Protein AF-0000000086881847 (afdb_homodimer)

Nearest PDB structures (foldseek):
  2lrh-assembly1_A  TM=4.336E-01  e=2.324E+00  synthetic construct
  8tef-assembly2_D  TM=3.599E-01  e=6.079E+00  Flavobacterium johnsoniae UW101
  2lrh-assembly1_A  TM=4.340E-01  e=2.324E+00  synthetic construct
  8tef-assembly2_D  TM=3.602E-01  e=6.079E+00  Flavobacterium johnsoniae UW101

Sequence (138 aa):
MSDISTIIMDGFTNEQTLKIMRAIKSLEGMPEIIFATVTETSKKWTVEELIKELNLEHEEMKKYKENKKMSDISTIIMDGFTNEQTLKIMRAIKSLEGMPEIIFATVTETSKKWTVEELIKELNLEHEEMKKYKENKK

Solvent-accessible surface area (backbone atoms only — not comparable to full-atom values): 7847 Å² total; per-residue (Å²): 131,79,77,65,19,35,37,38,41,35,72,66,52,73,68,55,47,51,52,45,50,50,46,52,68,68,44,81,91,64,74,65,69,44,81,42,69,68,41,82,70,53,31,71,28,30,39,47,56,46,50,50,52,52,48,50,53,50,51,49,54,53,46,52,60,58,64,71,102,131,79,74,66,20,35,37,38,40,36,73,67,52,74,68,54,48,50,51,46,50,50,47,52,66,67,44,79,92,61,74,64,69,44,81,44,69,69,42,86,71,53,30,72,29,29,40,48,56,46,50,50,51,52,47,50,53,51,5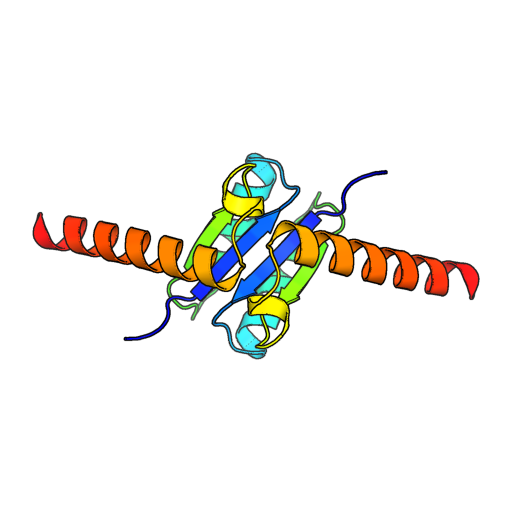0,49,53,53,48,53,58,58,63,71,102

Radius of gyration: 15.78 Å; Cα contacts (8 Å, |Δi|>4): 144; chains: 2; bounding box: 43×31×46 Å

pLDDT: mean 86.92, std 11.34, range [39.0, 96.38]

Secondary structure (DSSP, 8-state):
----EEEEEES--HHHHHHHHHHHHTSTT---EEEEE--TTGGGSBHHHHHHHHHHHHHHHHHHHHHT-/----EEEEEES--HHHHHHHHHHHHTSTT---EEEEE--TTGGGSBHHHHHHHHHHHHHHHHHHHHHT-

Organism: NCBI:txid2108365

Foldseek 3Di:
DPQAAEDEDEDDDPVRLVVVVVVVVVDPPDTHYHYHYDDPVNVVDDPVVSSVVSSVVVVVVVVVVVVVD/DPQAAEDEDEDDDPVRLVVVVVVVVVDPPDTHYHYHYDDPVNVVDDPVVSSVVSSVVVVVVVVVVVVVD

InterPro domains:
  IPR016621 Uncharacterised conserved protein UCP014543 [PF12646] (6-61)

Structure (mmCIF, N/CA/C/O backbone):
data_AF-0000000086881847-model_v1
#
loop_
_entity.id
_entity.type
_entity.pdbx_description
1 polymer 'DUF3783 domain-containing protein'
#
loop_
_atom_site.group_PDB
_atom_site.id
_atom_site.type_symbol
_atom_site.label_atom_id
_atom_site.label_alt_id
_atom_site.label_comp_id
_atom_site.label_asym_id
_atom_site.label_entity_id
_atom_site.label_seq_id
_atom_site.pdbx_PDB_ins_code
_atom_site.Cartn_x
_atom_site.Cartn_y
_atom_site.Cartn_z
_atom_site.occupancy
_atom_site.B_iso_or_equiv
_atom_site.auth_seq_id
_atom_site.auth_comp_id
_atom_site.auth_asym_id
_atom_site.auth_atom_id
_atom_site.pdbx_PDB_model_num
ATOM 1 N N . MET A 1 1 ? -21.875 -2.451 0.751 1 39.03 1 MET A N 1
ATOM 2 C CA . MET A 1 1 ? -20.703 -3.215 1.181 1 39.03 1 MET A CA 1
ATOM 3 C C . MET A 1 1 ? -19.422 -2.502 0.792 1 39.03 1 MET A C 1
ATOM 5 O O . MET A 1 1 ? -19.031 -2.492 -0.38 1 39.03 1 MET A O 1
ATOM 9 N N . SER A 1 2 ? -19.25 -1.38 1.381 1 52.34 2 SER A N 1
ATOM 10 C CA . SER A 1 2 ? -18.266 -0.429 0.888 1 52.34 2 SER A CA 1
ATOM 11 C C . SER A 1 2 ? -16.859 -1 0.987 1 52.34 2 SER A C 1
ATOM 13 O O . SER A 1 2 ? -16.453 -1.524 2.031 1 52.34 2 SER A O 1
ATOM 15 N N . ASP A 1 3 ? -16.203 -1.444 -0.092 1 71.5 3 ASP A N 1
ATOM 16 C CA . ASP A 1 3 ? -14.914 -2.123 -0.111 1 71.5 3 ASP A CA 1
ATOM 17 C C . ASP A 1 3 ? -13.836 -1.272 0.561 1 71.5 3 ASP A C 1
ATOM 19 O O . ASP A 1 3 ? -13.75 -0.067 0.315 1 71.5 3 ASP A O 1
ATOM 23 N N . ILE A 1 4 ? -13.484 -1.68 1.764 1 84.06 4 ILE A N 1
ATOM 24 C CA . ILE A 1 4 ? -12.422 -1.038 2.527 1 84.06 4 ILE A CA 1
ATOM 25 C C . ILE A 1 4 ? -11.172 -0.909 1.659 1 84.06 4 ILE A C 1
ATOM 27 O O . ILE A 1 4 ? -10.883 -1.781 0.835 1 84.06 4 ILE A O 1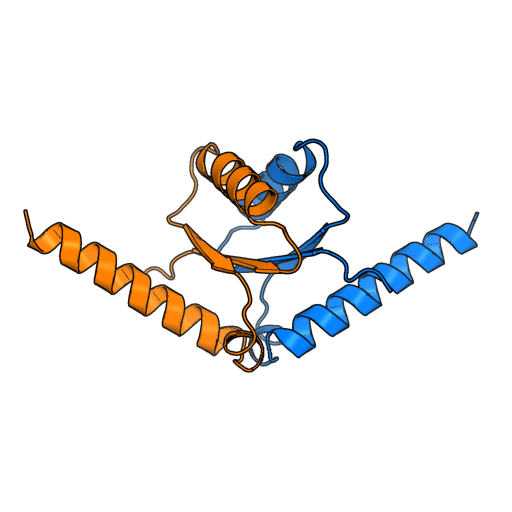
ATOM 31 N N . SER A 1 5 ? -10.633 0.354 1.808 1 93.62 5 SER A N 1
ATOM 32 C CA . SER A 1 5 ? -9.383 0.571 1.08 1 93.62 5 SER A CA 1
ATOM 33 C C . SER A 1 5 ? -8.234 -0.203 1.712 1 93.62 5 SER A C 1
ATOM 35 O O . SER A 1 5 ? -8.188 -0.376 2.932 1 93.62 5 SER A O 1
ATOM 37 N N . THR A 1 6 ? -7.375 -0.719 0.867 1 94.12 6 THR A N 1
ATOM 38 C CA . THR A 1 6 ? -6.293 -1.563 1.36 1 94.12 6 THR A CA 1
ATOM 39 C C . THR A 1 6 ? -4.953 -1.114 0.786 1 94.12 6 THR A C 1
ATOM 41 O O . THR A 1 6 ? -4.855 -0.8 -0.402 1 94.12 6 THR A O 1
ATOM 44 N N . ILE A 1 7 ? -3.979 -1.041 1.652 1 95.31 7 ILE A N 1
ATOM 45 C CA . ILE A 1 7 ? -2.605 -0.77 1.242 1 95.31 7 ILE A CA 1
ATOM 46 C C . ILE A 1 7 ? -1.712 -1.951 1.613 1 95.31 7 ILE A C 1
ATOM 48 O O . ILE A 1 7 ? -1.652 -2.35 2.779 1 95.31 7 ILE A O 1
ATOM 52 N N . ILE A 1 8 ? -1.071 -2.447 0.574 1 94.62 8 ILE A N 1
ATOM 53 C CA . ILE A 1 8 ? -0.14 -3.549 0.783 1 94.62 8 ILE A CA 1
ATOM 54 C C . ILE A 1 8 ? 1.294 -3.051 0.622 1 94.62 8 ILE A C 1
ATOM 56 O O . ILE A 1 8 ? 1.635 -2.439 -0.394 1 94.62 8 ILE A O 1
ATOM 60 N N . MET A 1 9 ? 2.102 -3.371 1.654 1 95.06 9 MET A N 1
ATOM 61 C CA . MET A 1 9 ? 3.477 -2.881 1.675 1 95.06 9 MET A CA 1
ATOM 62 C C . MET A 1 9 ? 4.469 -4.039 1.644 1 95.06 9 MET A C 1
ATOM 64 O O . MET A 1 9 ? 4.371 -4.965 2.449 1 95.06 9 MET A O 1
ATOM 68 N N . ASP A 1 10 ? 5.359 -3.93 0.69 1 92.81 10 ASP A N 1
ATOM 69 C CA . ASP A 1 10 ? 6.398 -4.945 0.555 1 92.81 10 ASP A CA 1
ATOM 70 C C . ASP A 1 10 ? 7.785 -4.309 0.483 1 92.81 10 ASP A C 1
ATOM 72 O O . ASP A 1 10 ? 7.984 -3.318 -0.226 1 92.81 10 ASP A O 1
ATOM 76 N N . GLY A 1 11 ? 8.711 -4.93 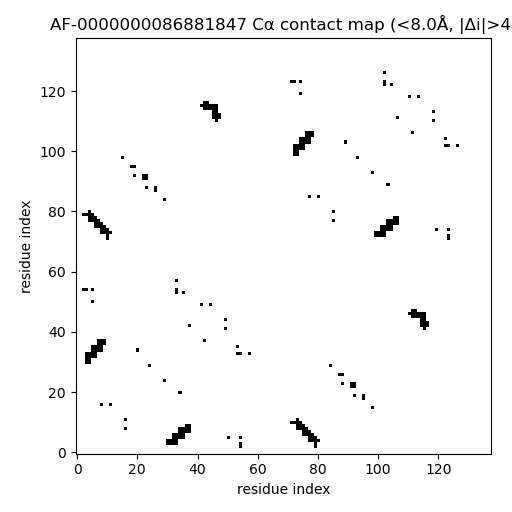1.242 1 92.19 11 GLY A N 1
ATOM 77 C CA . GLY A 1 11 ? 10.086 -4.469 1.148 1 92.19 11 GLY A CA 1
ATOM 78 C C . GLY A 1 11 ? 10.406 -3.346 2.117 1 92.19 11 GLY A C 1
ATOM 79 O O . GLY A 1 11 ? 11.25 -2.494 1.832 1 92.19 11 GLY A O 1
ATOM 80 N N . PHE A 1 12 ? 9.719 -3.234 3.191 1 93.5 12 PHE A N 1
ATOM 81 C CA . PHE A 1 12 ? 9.93 -2.195 4.191 1 93.5 12 PHE A CA 1
ATOM 82 C C . PHE A 1 12 ? 10.273 -2.809 5.543 1 93.5 12 PHE A C 1
ATOM 84 O O . PHE A 1 12 ? 9.867 -3.934 5.84 1 93.5 12 PHE A O 1
ATOM 91 N N . THR A 1 13 ? 11.039 -2.043 6.312 1 93.19 13 THR A N 1
ATOM 92 C CA . THR A 1 13 ? 11.266 -2.428 7.703 1 93.19 13 THR A CA 1
ATOM 93 C C . THR A 1 13 ? 10.062 -2.068 8.562 1 93.19 13 THR A C 1
ATOM 95 O O . THR A 1 13 ? 9.18 -1.326 8.133 1 93.19 13 THR A O 1
ATOM 98 N N . ASN A 1 14 ? 9.977 -2.662 9.758 1 93.56 14 ASN A N 1
ATOM 99 C CA . ASN A 1 14 ? 8.906 -2.324 10.688 1 93.56 14 ASN A CA 1
ATOM 100 C C . ASN A 1 14 ? 8.844 -0.822 10.953 1 93.56 14 ASN A C 1
ATOM 102 O O . ASN A 1 14 ? 7.758 -0.244 11.031 1 93.56 14 ASN A O 1
ATOM 106 N N . GLU A 1 15 ? 9.977 -0.234 11.109 1 94.62 15 GLU A N 1
ATOM 107 C CA . GLU A 1 15 ? 10.062 1.201 11.359 1 94.62 15 GLU A CA 1
ATOM 108 C C . GLU A 1 15 ? 9.508 2.002 10.188 1 94.62 15 GLU A C 1
ATOM 110 O O . GLU A 1 15 ? 8.711 2.928 10.375 1 94.62 15 GLU A O 1
ATOM 115 N N . GLN A 1 16 ? 9.938 1.649 8.969 1 94.75 16 GLN A N 1
ATOM 116 C CA . GLN A 1 16 ? 9.461 2.324 7.766 1 94.75 16 GLN A CA 1
ATOM 117 C C . GLN A 1 16 ? 7.953 2.164 7.605 1 94.75 16 GLN A C 1
ATOM 119 O O . GLN A 1 16 ? 7.254 3.121 7.27 1 94.75 16 GLN A O 1
ATOM 124 N N . THR A 1 17 ? 7.52 0.956 7.855 1 95.25 17 THR A N 1
ATOM 125 C CA . THR A 1 17 ? 6.102 0.642 7.758 1 95.25 17 THR A CA 1
ATOM 126 C C . THR A 1 17 ? 5.285 1.527 8.695 1 95.25 17 THR A C 1
ATOM 128 O O . THR A 1 17 ? 4.277 2.113 8.281 1 95.25 17 THR A O 1
ATOM 131 N N . LEU A 1 18 ? 5.742 1.638 9.891 1 95.44 18 LEU A N 1
ATOM 132 C CA . LEU A 1 18 ? 5.051 2.447 10.891 1 95.44 18 LEU A CA 1
ATOM 133 C C . LEU A 1 18 ? 5.023 3.914 10.477 1 95.44 18 LEU A C 1
ATOM 135 O O . LEU A 1 18 ? 3.998 4.582 10.609 1 95.44 18 LEU A O 1
ATOM 139 N N . LYS A 1 19 ? 6.062 4.355 9.953 1 95.62 19 LYS A N 1
ATOM 140 C CA . LYS A 1 19 ? 6.156 5.738 9.5 1 95.62 19 LYS A CA 1
ATOM 141 C C . LYS A 1 19 ? 5.16 6.02 8.383 1 95.62 19 LYS A C 1
ATOM 143 O O . LYS A 1 19 ? 4.488 7.055 8.383 1 95.62 19 LYS A O 1
ATOM 148 N N . ILE A 1 20 ? 5.113 5.078 7.473 1 96.38 20 ILE A N 1
ATOM 149 C CA . ILE A 1 20 ? 4.215 5.219 6.328 1 96.38 20 ILE A CA 1
ATOM 150 C C . ILE A 1 20 ? 2.766 5.242 6.809 1 96.38 20 ILE A C 1
ATOM 152 O O . ILE A 1 20 ? 1.981 6.098 6.391 1 96.38 20 ILE A O 1
ATOM 156 N N . MET A 1 21 ? 2.441 4.359 7.676 1 95.44 21 MET A N 1
ATOM 157 C CA . MET A 1 21 ? 1.086 4.277 8.211 1 95.44 21 MET A CA 1
ATOM 158 C C . MET A 1 21 ? 0.693 5.578 8.898 1 95.44 21 MET A C 1
ATOM 160 O O . MET A 1 21 ? -0.407 6.09 8.688 1 95.44 21 MET A O 1
ATOM 164 N N . ARG A 1 22 ? 1.592 6.047 9.656 1 95.25 22 ARG A N 1
ATOM 165 C CA . ARG A 1 22 ? 1.335 7.285 10.383 1 95.25 22 ARG A CA 1
ATOM 166 C C . ARG A 1 22 ? 1.131 8.453 9.422 1 95.25 22 ARG A C 1
ATOM 168 O O . ARG A 1 22 ? 0.26 9.297 9.641 1 95.25 22 ARG A O 1
ATOM 175 N N . ALA A 1 23 ? 1.942 8.484 8.422 1 95.19 23 ALA A N 1
ATOM 176 C CA . ALA A 1 23 ? 1.84 9.555 7.426 1 95.19 23 ALA A CA 1
ATOM 177 C C . ALA A 1 23 ? 0.481 9.523 6.73 1 95.19 23 ALA A C 1
ATOM 179 O O . ALA A 1 23 ? -0.138 10.57 6.523 1 95.19 23 ALA A O 1
ATOM 180 N N . ILE A 1 24 ? 0.045 8.344 6.43 1 95.81 24 ILE A N 1
ATOM 181 C CA . ILE A 1 24 ? -1.218 8.188 5.719 1 95.81 24 ILE A CA 1
ATOM 182 C C . ILE A 1 24 ? -2.383 8.5 6.656 1 95.81 24 ILE A C 1
ATOM 184 O O . ILE A 1 24 ? -3.344 9.164 6.262 1 95.81 24 ILE A O 1
ATOM 188 N N . LYS A 1 25 ? -2.25 8.07 7.867 1 93.94 25 LYS A N 1
ATOM 189 C CA . LYS A 1 25 ? -3.299 8.289 8.859 1 93.94 25 LYS A CA 1
ATOM 190 C C . LYS A 1 25 ? -3.432 9.773 9.195 1 93.94 25 LYS A C 1
ATOM 192 O O . LYS A 1 25 ? -4.484 10.219 9.656 1 93.94 25 LYS A O 1
ATOM 197 N N . SER A 1 26 ? -2.359 10.422 9 1 94.81 26 SER A N 1
ATOM 198 C CA . SER A 1 26 ? -2.354 11.852 9.305 1 94.81 26 SER A CA 1
ATOM 199 C C . SER A 1 26 ? -3.092 12.648 8.234 1 94.81 26 SER A C 1
ATOM 201 O O . SER A 1 26 ? -3.418 13.82 8.445 1 94.81 26 SER A O 1
ATOM 203 N N . LEU A 1 27 ? -3.293 12 7.07 1 94.69 27 LEU A N 1
ATOM 204 C CA . LEU A 1 27 ? -4.012 12.664 5.988 1 94.69 27 LEU A CA 1
ATOM 205 C C . LEU A 1 27 ? -5.492 12.805 6.328 1 94.69 27 LEU A C 1
ATOM 207 O O . LEU A 1 27 ? -6.082 11.906 6.934 1 94.69 27 LEU A O 1
ATOM 211 N N . GLU A 1 28 ? -5.973 13.945 5.945 1 91.56 28 GLU A N 1
ATOM 212 C CA . GLU A 1 28 ? -7.391 14.172 6.199 1 91.56 28 GLU A CA 1
ATOM 213 C C . GLU A 1 28 ? -8.25 13.648 5.047 1 91.56 28 GLU A C 1
ATOM 215 O O . GLU A 1 28 ? -7.812 13.656 3.893 1 91.56 28 GLU A O 1
ATOM 220 N N . GLY A 1 29 ? -9.453 13.203 5.445 1 90.81 29 GLY A N 1
ATOM 221 C CA . GLY A 1 29 ? -10.422 12.812 4.43 1 90.81 29 GLY A CA 1
ATOM 222 C C . GLY A 1 29 ? -10.141 11.445 3.842 1 90.81 29 GLY A C 1
ATOM 223 O O . GLY A 1 29 ? -10.531 11.164 2.705 1 90.81 29 GLY A O 1
ATOM 224 N N . MET A 1 30 ? -9.43 10.625 4.527 1 92.12 30 MET A N 1
ATOM 225 C CA . MET A 1 30 ? -9.109 9.281 4.055 1 92.12 30 MET A CA 1
ATOM 226 C C . MET A 1 30 ? -10.148 8.273 4.543 1 92.12 30 MET A C 1
ATOM 228 O O . MET A 1 30 ? -10.711 8.43 5.625 1 92.12 30 MET A O 1
ATOM 232 N N . PRO A 1 31 ? -10.352 7.375 3.674 1 91.44 31 PRO A N 1
ATOM 233 C CA . PRO A 1 31 ? -11.25 6.309 4.125 1 91.44 31 PRO A CA 1
ATOM 234 C C . PRO A 1 31 ? -10.594 5.371 5.137 1 91.44 31 PRO A C 1
ATOM 236 O O . PRO A 1 31 ? -9.477 5.633 5.59 1 91.44 31 PRO A O 1
ATOM 239 N N . GLU A 1 32 ? -11.375 4.391 5.523 1 91.5 32 GLU A N 1
ATOM 240 C CA . GLU A 1 32 ? -10.781 3.318 6.32 1 91.5 32 GLU A CA 1
ATOM 241 C C . GLU A 1 32 ? -9.781 2.51 5.504 1 91.5 32 GLU A C 1
ATOM 243 O O . GLU A 1 32 ? -10.102 2.033 4.414 1 91.5 32 GLU A O 1
ATOM 248 N N . ILE A 1 33 ? -8.625 2.447 6.109 1 94.44 33 ILE A N 1
ATOM 249 C CA . ILE A 1 33 ? -7.562 1.806 5.352 1 94.44 33 ILE A CA 1
ATOM 250 C C . ILE A 1 33 ? -7.035 0.595 6.117 1 94.44 33 ILE A C 1
ATOM 252 O O . ILE A 1 33 ? -6.797 0.675 7.324 1 94.44 33 ILE A O 1
ATOM 256 N N . ILE A 1 34 ? -6.93 -0.444 5.406 1 93.19 34 ILE A N 1
ATOM 257 C CA . ILE A 1 34 ? -6.273 -1.626 5.953 1 93.19 34 ILE A CA 1
ATOM 258 C C . ILE A 1 34 ? -4.828 -1.683 5.465 1 93.19 34 ILE A C 1
ATOM 260 O O . ILE A 1 34 ? -4.566 -1.63 4.262 1 93.19 34 ILE A O 1
ATOM 264 N N . PHE A 1 35 ? -3.936 -1.738 6.441 1 94.38 35 PHE A N 1
ATOM 265 C CA . PHE A 1 35 ? -2.523 -1.871 6.105 1 94.38 35 PHE A CA 1
ATOM 266 C C . PHE A 1 35 ? -2.072 -3.322 6.223 1 94.38 35 PHE A C 1
ATOM 268 O O . PHE A 1 35 ? -2.336 -3.979 7.234 1 94.38 35 PHE A O 1
ATOM 275 N N . ALA A 1 36 ? -1.471 -3.752 5.133 1 93.56 36 ALA A N 1
ATOM 276 C CA . ALA A 1 36 ? -0.999 -5.133 5.129 1 93.56 36 ALA A CA 1
ATOM 277 C C . ALA A 1 36 ? 0.455 -5.215 4.672 1 93.56 36 ALA A C 1
ATOM 279 O O . ALA A 1 36 ? 0.894 -4.422 3.832 1 93.56 36 ALA A O 1
ATOM 280 N N . THR A 1 37 ? 1.153 -6.133 5.305 1 92.06 37 THR A N 1
ATOM 281 C CA . THR A 1 37 ? 2.512 -6.441 4.871 1 92.06 37 THR A CA 1
ATOM 282 C C . THR A 1 37 ? 2.57 -7.824 4.227 1 92.06 37 THR A C 1
ATOM 284 O O . THR A 1 37 ? 1.899 -8.758 4.68 1 92.06 37 THR A O 1
ATOM 287 N N . VAL A 1 38 ? 3.359 -7.871 3.219 1 89.75 38 VAL A N 1
ATOM 288 C CA . VAL A 1 38 ? 3.469 -9.117 2.465 1 89.75 38 VAL A CA 1
ATOM 289 C C . VAL A 1 38 ? 4.293 -10.125 3.254 1 89.75 38 VAL A C 1
ATOM 291 O O . VAL A 1 38 ? 5.359 -9.797 3.781 1 89.75 38 VAL A O 1
ATOM 294 N N . THR A 1 39 ? 3.779 -11.273 3.459 1 88.5 39 THR A N 1
ATOM 295 C CA . THR A 1 39 ? 4.473 -12.406 4.07 1 88.5 39 THR A CA 1
ATOM 296 C C . THR A 1 39 ? 4.652 -13.539 3.064 1 88.5 39 THR A C 1
ATOM 298 O O . THR A 1 39 ? 4.129 -13.469 1.949 1 88.5 39 THR A O 1
ATOM 301 N N . GLU A 1 40 ? 5.406 -14.562 3.482 1 88.06 40 GLU A N 1
ATOM 302 C CA . GLU A 1 40 ? 5.633 -15.727 2.631 1 88.06 40 GLU A CA 1
ATOM 303 C C . GLU A 1 40 ? 4.316 -16.375 2.215 1 88.06 40 GLU A C 1
ATOM 305 O O . GLU A 1 40 ? 4.176 -16.828 1.079 1 88.06 40 GLU A O 1
ATOM 310 N N . THR A 1 41 ? 3.412 -16.344 3.119 1 87.25 41 THR A N 1
ATOM 311 C CA . THR A 1 41 ? 2.105 -16.938 2.879 1 87.25 41 THR A CA 1
ATOM 312 C C . THR A 1 41 ? 1.254 -16.047 1.98 1 87.25 41 THR A C 1
ATOM 314 O O . THR A 1 41 ? 0.614 -16.531 1.044 1 87.25 41 THR A O 1
ATOM 317 N N . SER A 1 42 ? 1.274 -14.719 2.178 1 87.88 42 SER A N 1
ATOM 318 C CA . SER A 1 42 ? 0.425 -13.789 1.438 1 87.88 42 SER A CA 1
ATOM 319 C C . SER A 1 42 ? 0.923 -13.602 0.01 1 87.88 42 SER A C 1
ATOM 321 O O . SER A 1 42 ? 0.163 -13.188 -0.869 1 87.88 42 SER A O 1
ATOM 323 N N . LYS A 1 43 ? 2.197 -13.953 -0.172 1 89.25 43 LYS A N 1
ATOM 324 C CA . LYS A 1 43 ? 2.779 -13.797 -1.503 1 89.25 43 LYS A CA 1
ATOM 325 C C . LYS A 1 43 ? 2.176 -14.805 -2.484 1 89.25 43 LYS A C 1
ATOM 327 O O . LYS A 1 43 ? 2.203 -14.586 -3.697 1 89.25 43 LYS A O 1
ATOM 332 N N . LYS A 1 44 ? 1.746 -15.852 -1.938 1 90.56 44 LYS A N 1
ATOM 333 C CA . LYS A 1 44 ? 1.234 -16.938 -2.764 1 90.56 44 LYS A CA 1
ATOM 334 C C . LYS A 1 44 ? -0.232 -16.719 -3.123 1 90.56 44 LYS A C 1
ATOM 336 O O . LYS A 1 44 ? -0.769 -17.391 -4.008 1 90.56 44 LYS A O 1
ATOM 341 N N . TRP A 1 45 ? -0.821 -15.773 -2.52 1 90.19 45 TRP A N 1
ATOM 342 C CA . TRP A 1 45 ? -2.225 -15.453 -2.76 1 90.19 45 TRP A CA 1
ATOM 343 C C . TRP A 1 45 ? -2.365 -14.438 -3.889 1 90.19 45 TRP A C 1
ATOM 345 O O . TRP A 1 45 ? -1.464 -13.633 -4.125 1 90.19 45 TRP A O 1
ATOM 355 N N . THR A 1 46 ? -3.488 -14.594 -4.609 1 93.06 46 THR A N 1
ATOM 356 C CA . THR A 1 46 ? -3.795 -13.531 -5.562 1 93.06 46 THR A CA 1
ATOM 357 C C . THR A 1 46 ? -4.086 -12.219 -4.832 1 93.06 46 THR A C 1
ATOM 359 O O . THR A 1 46 ? -4.539 -12.227 -3.686 1 93.06 46 THR A O 1
ATOM 362 N N . VAL A 1 47 ? -3.805 -11.164 -5.461 1 91.31 47 VAL A N 1
ATOM 363 C CA . VAL A 1 47 ? -4.055 -9.844 -4.883 1 91.31 47 VAL A CA 1
ATOM 364 C C . VAL A 1 47 ? -5.516 -9.75 -4.438 1 91.31 47 VAL A C 1
ATOM 366 O O . VAL A 1 47 ? -5.805 -9.273 -3.336 1 91.31 47 VAL A O 1
ATOM 369 N N . GLU A 1 48 ? -6.344 -10.25 -5.234 1 90.44 48 GLU A N 1
ATOM 370 C CA . GLU A 1 48 ? -7.773 -10.219 -4.941 1 90.44 48 GLU A CA 1
ATOM 371 C C . GLU A 1 48 ? -8.094 -11.008 -3.674 1 90.44 48 GLU A C 1
ATOM 373 O O . GLU A 1 48 ? -8.836 -10.531 -2.812 1 90.44 48 GLU A O 1
ATOM 378 N N . GLU A 1 49 ? -7.566 -12.18 -3.609 1 90.88 49 GLU A N 1
ATOM 379 C CA . GLU A 1 49 ? -7.805 -13.047 -2.459 1 90.88 49 GLU A CA 1
ATOM 380 C C . GLU A 1 49 ? -7.242 -12.438 -1.18 1 90.88 49 GLU A C 1
ATOM 382 O O . GLU A 1 49 ? -7.875 -12.492 -0.124 1 90.88 49 GLU A O 1
ATOM 387 N N . LEU A 1 50 ? -6.086 -11.922 -1.328 1 91.31 50 LEU A N 1
ATOM 388 C CA . LEU A 1 50 ? -5.453 -11.281 -0.18 1 91.31 50 LEU A CA 1
ATOM 389 C C . LEU A 1 50 ? -6.289 -10.109 0.322 1 91.31 50 LEU A C 1
ATOM 391 O O . LEU A 1 50 ? -6.57 -10.008 1.518 1 91.31 50 LEU A O 1
ATOM 395 N N . ILE A 1 51 ? -6.719 -9.289 -0.53 1 89.31 51 ILE A N 1
ATOM 396 C CA . ILE A 1 51 ? -7.488 -8.102 -0.185 1 89.31 51 ILE A CA 1
ATOM 397 C C . ILE A 1 51 ? -8.812 -8.508 0.45 1 89.31 51 ILE A C 1
ATOM 399 O O . ILE A 1 51 ? -9.242 -7.922 1.449 1 89.31 51 ILE A O 1
ATOM 403 N N . LYS A 1 52 ? -9.43 -9.477 -0.127 1 88.12 52 LYS A N 1
ATOM 404 C CA . LYS A 1 52 ? -10.711 -9.953 0.386 1 88.12 52 LYS A CA 1
ATOM 405 C C . LYS A 1 52 ? -10.57 -10.477 1.812 1 88.12 52 LYS A C 1
ATOM 407 O O . LYS A 1 52 ? -11.391 -10.172 2.676 1 88.12 52 LYS A O 1
ATOM 412 N N . GLU A 1 53 ? -9.562 -11.312 2.006 1 88.12 53 GLU A N 1
ATOM 413 C CA . GLU A 1 53 ? -9.328 -11.875 3.334 1 88.12 53 GLU A CA 1
ATOM 414 C C . GLU A 1 53 ? -9.039 -10.773 4.352 1 88.12 53 GLU A C 1
ATOM 416 O O . GLU A 1 53 ? -9.562 -10.797 5.465 1 88.12 53 GLU A O 1
ATOM 421 N N . LEU A 1 54 ? -8.211 -9.844 3.99 1 85.69 54 LEU A N 1
ATOM 422 C CA . LEU A 1 54 ? -7.867 -8.742 4.875 1 85.69 54 LEU A CA 1
ATOM 423 C C . LEU A 1 54 ? -9.102 -7.902 5.207 1 85.69 54 LEU A C 1
ATOM 425 O O . LEU A 1 54 ? -9.289 -7.496 6.355 1 85.69 54 LEU A O 1
ATOM 429 N N . ASN A 1 55 ? -9.906 -7.656 4.211 1 85.25 55 ASN A N 1
ATOM 430 C CA . ASN A 1 55 ? -11.125 -6.891 4.422 1 85.25 55 ASN A CA 1
ATOM 431 C C . ASN A 1 55 ? -12.07 -7.594 5.391 1 85.25 55 ASN A C 1
ATOM 433 O O . ASN A 1 55 ? -12.648 -6.957 6.273 1 85.25 55 ASN A O 1
ATOM 437 N N . LEU A 1 56 ? -12.156 -8.875 5.148 1 85 56 LEU A N 1
ATOM 438 C CA . LEU A 1 56 ? -13.031 -9.672 6 1 85 56 LEU A CA 1
ATOM 439 C C . LEU A 1 56 ? -12.547 -9.664 7.445 1 85 56 LEU A C 1
ATOM 441 O O . LEU A 1 56 ? -13.344 -9.492 8.367 1 85 56 LEU A O 1
ATOM 445 N N . GLU A 1 57 ? -11.25 -9.906 7.652 1 83.81 57 GLU A N 1
ATOM 446 C CA . GLU A 1 57 ? -10.672 -9.906 8.992 1 83.81 57 GLU A CA 1
ATOM 447 C C . GLU A 1 57 ? -10.859 -8.547 9.664 1 83.81 57 GLU A C 1
ATOM 449 O O . GLU A 1 57 ? -11.195 -8.484 10.852 1 83.81 57 GLU A O 1
ATOM 454 N N . HIS A 1 58 ? -10.656 -7.547 8.93 1 81.69 58 HIS A N 1
ATOM 455 C CA . HIS A 1 58 ? -10.773 -6.199 9.469 1 81.69 58 HIS A CA 1
ATOM 456 C C . HIS A 1 58 ? -12.203 -5.883 9.875 1 81.69 58 HIS A C 1
ATOM 458 O O . HIS A 1 58 ? -12.445 -5.348 10.961 1 81.69 58 HIS A O 1
ATOM 464 N N . GLU A 1 59 ? -13.109 -6.238 9.062 1 80.12 59 GLU A N 1
ATOM 465 C CA . GLU A 1 59 ? -14.523 -5.988 9.352 1 80.12 59 GLU A CA 1
ATOM 466 C C . GLU A 1 59 ? -14.969 -6.762 10.586 1 80.12 59 GLU A C 1
ATOM 468 O O . GLU A 1 59 ? -15.742 -6.246 11.406 1 80.12 59 GLU A O 1
ATOM 473 N N . GLU A 1 60 ? -14.445 -7.922 10.609 1 81.56 60 GLU A N 1
ATOM 474 C CA . GLU A 1 60 ? -14.805 -8.766 11.742 1 81.56 60 GLU A CA 1
ATOM 475 C C . GLU A 1 60 ? -14.25 -8.195 13.047 1 81.56 60 GLU A C 1
ATOM 477 O O . GLU A 1 60 ? -14.922 -8.234 14.078 1 81.56 60 GLU A O 1
ATOM 482 N N . MET A 1 61 ? -13.062 -7.75 12.992 1 82 61 MET A N 1
ATOM 483 C CA . MET A 1 61 ? -12.445 -7.172 14.188 1 82 61 MET A CA 1
ATOM 484 C C . MET A 1 61 ? -13.164 -5.891 14.594 1 82 61 MET A C 1
ATOM 486 O O . MET A 1 61 ? -13.359 -5.637 15.789 1 82 61 MET A O 1
ATOM 490 N N . LYS A 1 62 ? -13.594 -5.145 13.617 1 75.5 62 LYS A N 1
ATOM 491 C CA . LYS A 1 62 ? -14.328 -3.914 13.898 1 75.5 62 LYS A CA 1
ATOM 492 C C . LYS A 1 62 ? -15.688 -4.219 14.531 1 75.5 62 LYS A C 1
ATOM 494 O O . LYS A 1 62 ? -16.109 -3.525 15.453 1 75.5 62 LYS A O 1
ATOM 499 N N . LYS A 1 63 ? -16.25 -5.23 14 1 77.31 63 LYS A N 1
ATOM 500 C CA . LYS A 1 63 ? -17.547 -5.652 14.516 1 77.31 63 LYS A CA 1
ATOM 501 C C . LYS A 1 63 ? -17.438 -6.164 15.945 1 77.31 63 LYS A C 1
ATOM 503 O O . LYS A 1 63 ? -18.297 -5.902 16.781 1 77.31 63 LYS A O 1
ATOM 508 N N . TYR A 1 64 ? -16.406 -6.914 16.109 1 74.38 64 TYR A N 1
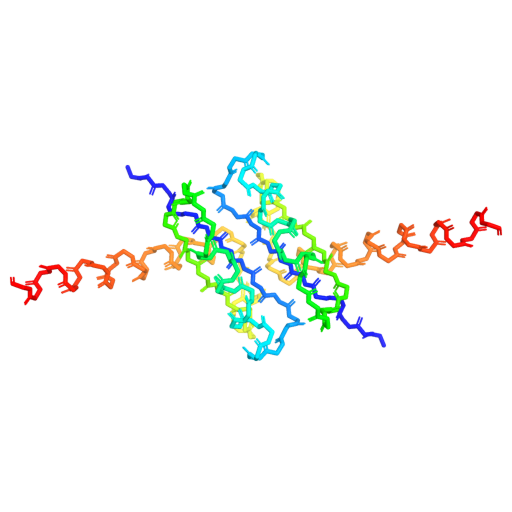ATOM 509 C CA . TYR A 1 64 ? -16.219 -7.496 17.422 1 74.38 64 TYR A CA 1
ATOM 510 C C . TYR A 1 64 ? -16 -6.406 18.469 1 74.38 64 TYR A C 1
ATOM 512 O O . TYR A 1 64 ? -16.516 -6.5 19.594 1 74.38 64 TYR A O 1
ATOM 520 N N . LYS A 1 65 ? -15.359 -5.391 18.094 1 71.94 65 LYS A N 1
ATOM 521 C CA . LYS A 1 65 ? -15.109 -4.301 19.031 1 71.94 65 LYS A CA 1
ATOM 522 C C . LYS A 1 65 ? -16.375 -3.477 19.266 1 71.94 65 LYS A C 1
ATOM 524 O O . LYS A 1 65 ? -16.562 -2.916 20.359 1 71.94 65 LYS A O 1
ATOM 529 N N . GLU A 1 66 ? -17.203 -3.4 18.328 1 71.12 66 GLU A N 1
ATOM 530 C CA . GLU A 1 66 ? -18.469 -2.672 18.453 1 71.12 66 GLU A CA 1
ATOM 531 C C . GLU A 1 66 ? -19.484 -3.449 19.281 1 71.12 66 GLU A C 1
ATOM 533 O O . GLU A 1 66 ? -20.297 -2.855 19.984 1 71.12 66 GLU A O 1
ATOM 538 N N . ASN A 1 67 ? -19.359 -4.691 19.078 1 71.69 67 ASN A N 1
ATOM 539 C CA . ASN A 1 67 ? -20.328 -5.48 19.828 1 71.69 67 ASN A CA 1
ATOM 540 C C . ASN A 1 67 ? -19.938 -5.594 21.297 1 71.69 67 ASN A C 1
ATOM 542 O O . ASN A 1 67 ? -20.781 -5.832 22.156 1 71.69 67 ASN A O 1
ATOM 546 N N . LYS A 1 68 ? -18.688 -5.492 21.625 1 61.66 68 LYS A N 1
ATOM 547 C CA . LYS A 1 68 ? -18.312 -5.559 23.031 1 61.66 68 LYS A CA 1
ATOM 548 C C . LYS A 1 68 ? -18.578 -4.234 23.734 1 61.66 68 LYS A C 1
ATOM 550 O O . LYS A 1 68 ? -18.344 -4.102 24.938 1 61.66 68 LYS A O 1
ATOM 555 N N . LYS A 1 69 ? -19.078 -3.221 23.25 1 49.94 69 LYS A N 1
ATOM 556 C CA . LYS A 1 69 ? -19.562 -2.117 24.062 1 49.94 69 LYS A CA 1
ATOM 557 C C . LYS A 1 69 ? -21 -2.379 24.531 1 49.94 69 LYS A C 1
ATOM 559 O O . LYS A 1 69 ? -21.812 -2.895 23.781 1 49.94 69 LYS A O 1
ATOM 564 N N . MET B 1 1 ? 21 -7.273 -5.594 1 39 1 MET B N 1
ATOM 565 C CA . MET B 1 1 ? 19.719 -7.125 -6.277 1 39 1 MET B CA 1
ATOM 566 C C . MET B 1 1 ? 18.656 -6.547 -5.34 1 39 1 MET B C 1
ATOM 568 O O . MET B 1 1 ? 18.156 -7.246 -4.453 1 39 1 MET B O 1
ATOM 572 N N . SER B 1 2 ? 18.906 -5.363 -4.961 1 52.31 2 SER B N 1
ATOM 573 C CA . SER B 1 2 ? 18.203 -4.789 -3.82 1 52.31 2 SER B CA 1
ATOM 574 C C . SER B 1 2 ? 16.703 -4.672 -4.09 1 52.31 2 SER B C 1
ATOM 576 O O . SER B 1 2 ? 16.297 -4.145 -5.129 1 52.31 2 SER B O 1
ATOM 578 N N . ASP B 1 3 ? 15.844 -5.559 -3.59 1 70.94 3 ASP B N 1
ATOM 579 C CA . ASP B 1 3 ? 14.422 -5.637 -3.875 1 70.94 3 ASP B CA 1
ATOM 580 C C . ASP B 1 3 ? 13.727 -4.312 -3.561 1 70.94 3 ASP B C 1
ATOM 582 O O . ASP B 1 3 ? 13.961 -3.717 -2.506 1 70.94 3 ASP B O 1
ATOM 586 N N . ILE B 1 4 ? 13.422 -3.588 -4.625 1 84 4 ILE B N 1
ATOM 587 C CA . ILE B 1 4 ? 12.688 -2.328 -4.527 1 84 4 ILE B CA 1
ATOM 588 C C . ILE B 1 4 ? 11.422 -2.529 -3.695 1 84 4 ILE B C 1
ATOM 590 O O . ILE B 1 4 ? 10.805 -3.592 -3.752 1 84 4 ILE B O 1
ATOM 594 N N . SER B 1 5 ? 11.289 -1.485 -2.797 1 93.62 5 SER B N 1
ATOM 595 C CA . SER B 1 5 ? 10.07 -1.532 -1.995 1 93.62 5 SER B CA 1
ATOM 596 C C . SER B 1 5 ? 8.844 -1.204 -2.836 1 93.62 5 SER B C 1
ATOM 598 O O . SER B 1 5 ? 8.914 -0.396 -3.764 1 93.62 5 SER B O 1
ATOM 600 N N . THR B 1 6 ? 7.773 -1.898 -2.561 1 94.12 6 THR B N 1
ATOM 601 C CA . THR B 1 6 ? 6.57 -1.735 -3.369 1 94.12 6 THR B CA 1
ATOM 602 C C . THR B 1 6 ? 5.352 -1.496 -2.482 1 94.12 6 THR B C 1
ATOM 604 O O . THR B 1 6 ? 5.188 -2.152 -1.451 1 94.12 6 THR B O 1
ATOM 607 N N . ILE B 1 7 ? 4.57 -0.532 -2.865 1 95.31 7 ILE B N 1
ATOM 608 C CA . ILE B 1 7 ? 3.293 -0.269 -2.209 1 95.31 7 ILE B CA 1
ATOM 609 C C . ILE B 1 7 ? 2.154 -0.45 -3.211 1 95.31 7 ILE B C 1
ATOM 611 O O . ILE B 1 7 ? 2.145 0.179 -4.27 1 95.31 7 ILE B O 1
ATOM 615 N N . ILE B 1 8 ? 1.264 -1.331 -2.799 1 94.62 8 ILE B N 1
ATOM 616 C CA . ILE B 1 8 ? 0.088 -1.574 -3.629 1 94.62 8 ILE B CA 1
ATOM 617 C C . ILE B 1 8 ? -1.146 -0.974 -2.961 1 94.62 8 ILE B C 1
ATOM 619 O O . ILE B 1 8 ? -1.428 -1.254 -1.793 1 94.62 8 ILE B O 1
ATOM 623 N N . MET B 1 9 ? -1.876 -0.167 -3.77 1 95.06 9 MET B N 1
ATOM 624 C CA . MET B 1 9 ? -3.031 0.548 -3.234 1 95.06 9 MET B CA 1
ATOM 625 C C . MET B 1 9 ? -4.312 0.108 -3.932 1 95.06 9 MET B C 1
ATOM 627 O O . MET B 1 9 ? -4.387 0.106 -5.164 1 95.06 9 MET B O 1
ATOM 631 N N . ASP B 1 10 ? -5.25 -0.269 -3.1 1 92.69 10 ASP B N 1
ATOM 632 C CA . ASP B 1 10 ? -6.547 -0.687 -3.619 1 92.69 10 ASP B CA 1
ATOM 633 C C . ASP B 1 10 ? -7.684 0.053 -2.916 1 92.69 10 ASP B C 1
ATOM 635 O O . ASP B 1 10 ? -7.684 0.185 -1.69 1 92.69 10 ASP B O 1
ATOM 639 N N . GLY B 1 11 ? -8.648 0.519 -3.768 1 92.06 11 GLY B N 1
ATOM 640 C CA . GLY B 1 11 ? -9.828 1.134 -3.182 1 92.06 11 GLY B CA 1
ATOM 641 C C . GLY B 1 11 ? -9.672 2.625 -2.949 1 92.06 11 GLY B C 1
ATOM 642 O O . GLY B 1 11 ? -10.258 3.178 -2.018 1 92.06 11 GLY B O 1
ATOM 643 N N . PHE B 1 12 ? -8.844 3.283 -3.668 1 93.5 12 PHE B N 1
ATOM 644 C CA . PHE B 1 12 ? -8.609 4.715 -3.535 1 93.5 12 PHE B CA 1
ATOM 645 C C . PHE B 1 12 ? -8.93 5.441 -4.836 1 93.5 12 PHE B C 1
ATOM 647 O O . PHE B 1 12 ? -8.828 4.855 -5.918 1 93.5 12 PHE B O 1
ATOM 654 N N . THR B 1 13 ? -9.336 6.691 -4.68 1 93.06 13 THR B N 1
ATOM 655 C CA . THR B 1 13 ? -9.477 7.547 -5.852 1 93.06 13 THR B CA 1
ATOM 656 C C . THR B 1 13 ? -8.109 8.047 -6.32 1 93.06 13 THR B C 1
ATOM 658 O O . THR B 1 13 ? -7.117 7.926 -5.598 1 93.06 13 THR B O 1
ATOM 661 N N . ASN B 1 14 ? -8.047 8.539 -7.551 1 93.5 14 ASN B N 1
ATOM 662 C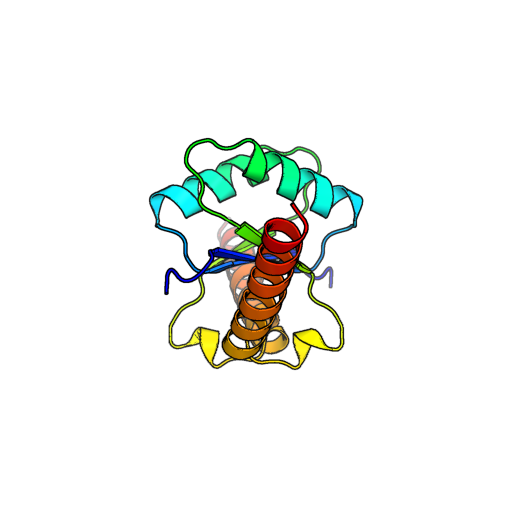 CA . ASN B 1 14 ? -6.805 9.117 -8.055 1 93.5 14 ASN B CA 1
ATOM 663 C C . ASN B 1 14 ? -6.277 10.211 -7.133 1 93.5 14 ASN B C 1
ATOM 665 O O . ASN B 1 14 ? -5.07 10.305 -6.902 1 93.5 14 ASN B O 1
ATOM 669 N N . GLU B 1 15 ? -7.16 11.016 -6.652 1 94.62 15 GLU B N 1
ATOM 670 C CA . GLU B 1 15 ? -6.789 12.102 -5.746 1 94.62 15 GLU B CA 1
ATOM 671 C C . GLU B 1 15 ? -6.184 11.555 -4.453 1 94.62 15 GLU B C 1
ATOM 673 O O . GLU B 1 15 ? -5.141 12.031 -4.004 1 94.62 15 GLU B O 1
ATOM 678 N N . GLN B 1 16 ? -6.855 10.57 -3.863 1 94.69 16 GLN B N 1
ATOM 679 C CA . GLN B 1 16 ? -6.371 9.953 -2.633 1 94.69 16 GLN B CA 1
ATOM 680 C C . GLN B 1 16 ? -5.008 9.297 -2.848 1 94.69 16 GLN B C 1
ATOM 682 O O . GLN B 1 16 ? -4.109 9.438 -2.014 1 94.69 16 GLN B O 1
ATOM 687 N N . THR B 1 17 ? -4.918 8.633 -3.955 1 95.31 17 THR B N 1
ATOM 688 C CA . THR B 1 17 ? -3.678 7.949 -4.312 1 95.31 17 THR B CA 1
ATOM 689 C C . THR B 1 17 ? -2.52 8.938 -4.387 1 95.31 17 THR B C 1
ATOM 691 O O . THR B 1 17 ? -1.454 8.703 -3.816 1 95.31 17 THR B O 1
ATOM 694 N N . LEU B 1 18 ? -2.768 10.031 -5.035 1 95.44 18 LEU B N 1
ATOM 695 C CA . LEU B 1 18 ? -1.744 11.062 -5.188 1 95.44 18 LEU B CA 1
ATOM 696 C C . LEU B 1 18 ? -1.347 11.633 -3.834 1 95.44 18 LEU B C 1
ATOM 698 O O . LEU B 1 18 ? -0.161 11.844 -3.566 1 95.44 18 LEU B O 1
ATOM 702 N N . LYS B 1 19 ? -2.27 11.82 -3.027 1 95.62 19 LYS B N 1
ATOM 703 C CA . LYS B 1 19 ? -2.018 12.359 -1.692 1 95.62 19 LYS B CA 1
ATOM 704 C C . LYS B 1 19 ? -1.143 11.406 -0.877 1 95.62 19 LYS B C 1
ATOM 706 O O . LYS B 1 19 ? -0.206 11.844 -0.204 1 95.62 19 LYS B O 1
ATOM 711 N N . ILE B 1 20 ? -1.49 10.156 -0.974 1 96.25 20 ILE B N 1
ATOM 712 C CA . ILE B 1 20 ? -0.756 9.133 -0.233 1 96.25 20 ILE B CA 1
ATOM 713 C C . ILE B 1 20 ? 0.688 9.078 -0.727 1 96.25 20 ILE B C 1
ATOM 715 O O . ILE B 1 20 ? 1.624 9.055 0.074 1 96.25 20 ILE B O 1
ATOM 719 N N . MET B 1 21 ? 0.85 9.086 -2.004 1 95.5 21 MET B N 1
ATOM 720 C CA . MET B 1 21 ? 2.182 9.023 -2.598 1 95.5 21 MET B CA 1
ATOM 721 C C . MET B 1 21 ? 3.031 10.211 -2.146 1 95.5 21 MET B C 1
ATOM 723 O O . MET B 1 21 ? 4.191 10.039 -1.771 1 95.5 21 MET B O 1
ATOM 727 N N . ARG B 1 22 ? 2.42 11.312 -2.178 1 95.19 22 ARG B N 1
ATOM 728 C CA . ARG B 1 22 ? 3.125 12.523 -1.78 1 95.19 22 ARG B CA 1
ATOM 729 C C . ARG B 1 22 ? 3.531 12.469 -0.312 1 95.19 22 ARG B C 1
ATOM 731 O O . ARG B 1 22 ? 4.633 12.883 0.05 1 95.19 22 ARG B O 1
ATOM 738 N N . ALA B 1 23 ? 2.639 11.992 0.492 1 95.19 23 ALA B N 1
ATOM 739 C CA . ALA B 1 23 ? 2.914 11.875 1.922 1 95.19 23 ALA B CA 1
ATOM 740 C C . ALA B 1 23 ? 4.098 10.945 2.178 1 95.19 23 ALA B C 1
ATOM 742 O O . ALA B 1 23 ? 4.961 11.25 3.006 1 95.19 23 ALA B O 1
ATOM 743 N N . ILE B 1 24 ? 4.129 9.883 1.455 1 95.75 24 ILE B N 1
ATOM 744 C CA . ILE B 1 24 ? 5.184 8.891 1.639 1 95.75 24 ILE B CA 1
ATOM 745 C C . ILE B 1 24 ? 6.504 9.43 1.095 1 95.75 24 ILE B C 1
ATOM 747 O O . ILE B 1 24 ? 7.555 9.266 1.718 1 95.75 24 ILE B O 1
ATOM 751 N N . LYS B 1 25 ? 6.406 10.102 -0.008 1 93.94 25 LYS B N 1
ATOM 752 C CA . LYS B 1 25 ? 7.602 10.656 -0.639 1 93.94 25 LYS B CA 1
ATOM 753 C C . LYS B 1 25 ? 8.203 11.773 0.215 1 93.94 25 LYS B C 1
ATOM 755 O O . LYS B 1 25 ? 9.398 12.07 0.102 1 93.94 25 LYS B O 1
ATOM 760 N N . SER B 1 26 ? 7.363 12.336 0.963 1 94.81 26 SER B N 1
ATOM 761 C CA . SER B 1 26 ? 7.812 13.438 1.813 1 94.81 26 SER B CA 1
ATOM 762 C C . SER B 1 26 ? 8.594 12.922 3.014 1 94.81 26 SER B C 1
ATOM 764 O O . SER B 1 26 ? 9.266 13.688 3.701 1 94.81 26 SER B O 1
ATOM 766 N N . LEU B 1 27 ? 8.445 11.602 3.287 1 94.69 27 LEU B N 1
ATOM 767 C CA . LEU B 1 27 ? 9.172 11 4.398 1 94.69 27 LEU B CA 1
ATOM 768 C C . LEU B 1 27 ? 10.664 10.898 4.078 1 94.69 27 LEU B C 1
ATOM 770 O O . LEU B 1 27 ? 11.039 10.633 2.938 1 94.69 27 LEU B O 1
ATOM 774 N N . GLU B 1 28 ? 11.391 11.18 5.113 1 91.5 28 GLU B N 1
ATOM 775 C CA . GLU B 1 28 ? 12.836 11.086 4.93 1 91.5 28 GLU B CA 1
ATOM 776 C C . GLU B 1 28 ? 13.336 9.672 5.184 1 91.5 28 GLU B C 1
ATOM 778 O O . GLU B 1 28 ? 12.773 8.945 6.004 1 91.5 28 GLU B O 1
ATOM 783 N N . GLY B 1 29 ? 14.398 9.352 4.426 1 90.75 29 GLY B N 1
ATOM 784 C CA . GLY B 1 29 ? 15.062 8.078 4.68 1 90.75 29 GLY B CA 1
ATOM 785 C C . GLY B 1 29 ? 14.32 6.891 4.094 1 90.75 29 GLY B C 1
ATOM 786 O O . GLY B 1 29 ? 14.453 5.77 4.582 1 90.75 29 GLY B O 1
ATOM 787 N N . MET B 1 30 ? 13.5 7.109 3.135 1 92.12 30 MET B N 1
ATOM 788 C CA . MET B 1 30 ? 12.742 6.035 2.498 1 92.12 30 MET B CA 1
ATOM 789 C C . MET B 1 30 ? 13.492 5.48 1.291 1 92.12 30 MET B C 1
ATOM 791 O O . MET B 1 30 ? 14.219 6.219 0.615 1 92.12 30 MET B O 1
ATOM 795 N N . PRO B 1 31 ? 13.32 4.238 1.169 1 91.5 31 PRO B N 1
ATOM 796 C CA . PRO B 1 31 ? 13.922 3.662 -0.035 1 91.5 31 PRO B CA 1
ATOM 797 C C . PRO B 1 31 ? 13.164 4.031 -1.31 1 91.5 31 PRO B C 1
ATOM 799 O O . PRO B 1 31 ? 12.242 4.848 -1.269 1 91.5 31 PRO B O 1
ATOM 802 N N . GLU B 1 32 ? 13.664 3.5 -2.395 1 91.38 32 GLU B N 1
ATOM 803 C CA . GLU B 1 32 ? 12.906 3.611 -3.635 1 91.38 32 GLU B CA 1
ATOM 804 C C . GLU B 1 32 ? 11.609 2.807 -3.562 1 91.38 32 GLU B C 1
ATOM 806 O O . GLU B 1 32 ? 11.633 1.616 -3.24 1 91.38 32 GLU B O 1
ATOM 811 N N . ILE B 1 33 ? 10.57 3.545 -3.855 1 94.44 33 ILE B N 1
ATOM 812 C CA . ILE B 1 33 ? 9.273 2.9 -3.688 1 94.44 33 ILE B CA 1
ATOM 813 C C . ILE B 1 33 ? 8.531 2.883 -5.02 1 94.44 33 ILE B C 1
ATOM 815 O O . ILE B 1 33 ? 8.492 3.893 -5.73 1 94.44 33 ILE B O 1
ATOM 819 N N . ILE B 1 34 ? 8.047 1.749 -5.305 1 93.19 34 ILE B N 1
ATOM 820 C CA . ILE B 1 34 ? 7.156 1.624 -6.449 1 93.19 34 ILE B CA 1
ATOM 821 C C . ILE B 1 34 ? 5.703 1.653 -5.98 1 93.19 34 ILE B C 1
ATOM 823 O O . ILE B 1 34 ? 5.312 0.871 -5.113 1 93.19 34 ILE B O 1
ATOM 827 N N . PHE B 1 35 ? 4.977 2.607 -6.551 1 94.31 35 PHE B N 1
ATOM 828 C CA . PHE B 1 35 ? 3.555 2.691 -6.238 1 94.31 35 PHE B CA 1
ATOM 829 C C . PHE B 1 35 ? 2.723 2.025 -7.328 1 94.31 35 PHE B C 1
ATOM 831 O O . PHE B 1 35 ? 2.916 2.293 -8.516 1 94.31 35 PHE B O 1
ATOM 838 N N . ALA B 1 36 ? 1.884 1.126 -6.84 1 93.44 36 ALA B N 1
ATOM 839 C CA . ALA B 1 36 ? 1.032 0.418 -7.789 1 93.44 36 ALA B CA 1
ATOM 840 C C . ALA B 1 36 ? -0.429 0.457 -7.352 1 93.44 36 ALA B C 1
ATOM 842 O O . ALA B 1 36 ? -0.726 0.453 -6.156 1 93.44 36 ALA B O 1
ATOM 843 N N . THR B 1 37 ? -1.285 0.568 -8.352 1 92 37 THR B N 1
ATOM 844 C CA . THR B 1 37 ? -2.719 0.459 -8.109 1 92 37 THR B CA 1
ATOM 845 C C . THR B 1 37 ? -3.27 -0.837 -8.695 1 92 37 THR B C 1
ATOM 847 O O . THR B 1 37 ? -2.846 -1.267 -9.773 1 92 37 THR B O 1
ATOM 850 N N . VAL B 1 38 ? -4.164 -1.377 -7.961 1 89.56 38 VAL B N 1
ATOM 851 C CA . VAL B 1 38 ? -4.734 -2.66 -8.359 1 89.56 38 VAL B CA 1
ATOM 852 C C . VAL B 1 38 ? -5.707 -2.453 -9.523 1 89.56 38 VAL B C 1
ATOM 854 O O . VAL B 1 38 ? -6.547 -1.549 -9.477 1 89.56 38 VAL B O 1
ATOM 857 N N . THR B 1 39 ? -5.52 -3.152 -10.578 1 88.38 39 THR B N 1
ATOM 858 C CA . THR B 1 39 ? -6.426 -3.191 -11.719 1 88.38 39 THR B CA 1
ATOM 859 C C . THR B 1 39 ? -7.059 -4.57 -11.867 1 88.38 39 THR B C 1
ATOM 861 O O . THR B 1 39 ? -6.688 -5.508 -11.156 1 88.38 39 THR B O 1
ATOM 864 N N . GLU B 1 40 ? -8.031 -4.664 -12.789 1 87.81 40 GLU B N 1
ATOM 865 C CA . GLU B 1 40 ? -8.703 -5.934 -13.055 1 87.81 40 GLU B CA 1
ATOM 866 C C . GLU B 1 40 ? -7.695 -7.016 -13.438 1 87.81 40 GLU B C 1
ATOM 868 O O . GLU B 1 40 ? -7.84 -8.172 -13.039 1 87.81 40 GLU B O 1
ATOM 873 N N . THR B 1 41 ? -6.711 -6.582 -14.133 1 87.06 41 THR B N 1
ATOM 874 C CA . THR B 1 41 ? -5.68 -7.504 -14.602 1 87.06 41 THR B CA 1
ATOM 875 C C . THR B 1 41 ? -4.73 -7.875 -13.461 1 87.06 41 THR B C 1
ATOM 877 O O . THR B 1 41 ? -4.391 -9.047 -13.289 1 87.06 41 THR B O 1
ATOM 880 N N . SER B 1 42 ? -4.324 -6.918 -12.594 1 87.75 42 SER B N 1
ATOM 881 C CA . SER B 1 42 ? -3.35 -7.145 -11.531 1 87.75 42 SER B CA 1
ATOM 882 C C . SER B 1 42 ? -3.959 -7.945 -10.391 1 87.75 42 SER B C 1
ATOM 884 O O . SER B 1 42 ? -3.238 -8.57 -9.609 1 87.75 42 SER B O 1
ATOM 886 N N . LYS B 1 43 ? -5.297 -7.922 -10.352 1 89.12 43 LYS B N 1
ATOM 887 C CA . LYS B 1 43 ? -5.984 -8.641 -9.289 1 89.12 43 LYS B CA 1
ATOM 888 C C . LYS B 1 43 ? -5.84 -10.156 -9.461 1 89.12 43 LYS B C 1
ATOM 890 O O . LYS B 1 43 ? -5.957 -10.906 -8.492 1 89.12 43 LYS B O 1
ATOM 895 N N . LYS B 1 44 ? -5.66 -10.508 -10.656 1 90.56 44 LYS B N 1
ATOM 896 C CA . LYS B 1 44 ? -5.602 -11.93 -10.984 1 90.56 44 LYS B CA 1
ATOM 897 C C . LYS B 1 44 ? -4.195 -12.484 -10.781 1 90.56 44 LYS B C 1
ATOM 899 O O . LYS B 1 44 ? -3.998 -13.703 -10.766 1 90.56 44 LYS B O 1
ATOM 904 N N . TRP B 1 45 ? -3.275 -11.633 -10.57 1 90.19 45 TRP B N 1
ATOM 905 C CA . TRP B 1 45 ? -1.886 -12.023 -10.367 1 90.19 45 TRP B CA 1
ATOM 906 C C . TRP B 1 45 ? -1.606 -12.281 -8.891 1 90.19 45 TRP B C 1
ATOM 908 O O . TRP B 1 45 ? -2.258 -11.703 -8.016 1 90.19 45 TRP B O 1
ATOM 918 N N . THR B 1 46 ? -0.679 -13.227 -8.672 1 93.06 46 THR B N 1
ATOM 919 C CA . THR B 1 46 ? -0.203 -13.375 -7.301 1 93.06 46 THR B CA 1
ATOM 920 C C . THR B 1 46 ? 0.55 -12.125 -6.852 1 93.06 46 THR B C 1
ATOM 922 O O . THR B 1 46 ? 1.126 -11.414 -7.676 1 93.06 46 THR B O 1
ATOM 925 N N . VAL B 1 47 ? 0.508 -11.875 -5.605 1 91.31 47 VAL B N 1
ATOM 926 C CA . VAL B 1 47 ? 1.212 -10.719 -5.055 1 91.31 47 VAL B CA 1
ATOM 927 C C . VAL B 1 47 ? 2.68 -10.758 -5.473 1 91.31 47 VAL B C 1
ATOM 929 O O . VAL B 1 47 ? 3.24 -9.742 -5.891 1 91.31 47 VAL B O 1
ATOM 932 N N . GLU B 1 48 ? 3.213 -11.898 -5.434 1 90.38 48 GLU B N 1
ATOM 933 C CA . GLU B 1 48 ? 4.613 -12.078 -5.797 1 90.38 48 GLU B CA 1
ATOM 934 C C . GLU B 1 48 ? 4.855 -11.711 -7.262 1 90.38 48 GLU B C 1
ATOM 936 O O . GLU B 1 48 ? 5.812 -11.008 -7.582 1 90.38 48 GLU B O 1
ATOM 941 N N . GLU B 1 49 ? 4.02 -12.227 -8.102 1 90.88 49 GLU B N 1
ATOM 942 C CA . GLU B 1 49 ? 4.145 -11.969 -9.531 1 90.88 49 GLU B CA 1
ATOM 943 C C . GLU B 1 49 ? 3.963 -10.484 -9.844 1 90.88 49 GLU B C 1
ATOM 945 O O . GLU B 1 49 ? 4.688 -9.93 -10.672 1 90.88 49 GLU B O 1
ATOM 950 N N . LEU B 1 50 ? 2.998 -9.938 -9.211 1 91.19 50 LEU B N 1
ATOM 951 C CA . LEU B 1 50 ? 2.738 -8.516 -9.414 1 91.19 50 LEU B CA 1
ATOM 952 C C . LEU B 1 50 ? 3.939 -7.676 -8.992 1 91.19 50 LEU B C 1
ATOM 954 O O . LEU B 1 50 ? 4.398 -6.816 -9.742 1 91.19 50 LEU B O 1
ATOM 958 N N . ILE B 1 51 ? 4.477 -7.934 -7.883 1 89.31 51 ILE B N 1
ATOM 959 C CA . ILE B 1 51 ? 5.602 -7.18 -7.332 1 89.31 51 ILE B CA 1
ATOM 960 C C . ILE B 1 51 ? 6.824 -7.352 -8.234 1 89.31 51 ILE B C 1
ATOM 962 O O . ILE B 1 51 ? 7.535 -6.383 -8.516 1 89.31 51 ILE B O 1
ATOM 966 N N . LYS B 1 52 ? 7.039 -8.547 -8.641 1 88.25 52 LYS B N 1
ATOM 967 C CA . LYS B 1 52 ? 8.18 -8.836 -9.508 1 88.25 52 LYS B CA 1
ATOM 968 C C . LYS B 1 52 ? 8.094 -8.055 -10.812 1 88.25 52 LYS B C 1
ATOM 970 O O . LYS B 1 52 ? 9.078 -7.477 -11.266 1 88.25 52 LYS B O 1
ATOM 975 N N . GLU B 1 53 ? 6.926 -8.125 -11.422 1 88.12 53 GLU B N 1
ATOM 976 C CA . GLU B 1 53 ? 6.723 -7.41 -12.68 1 88.12 53 GLU B CA 1
ATOM 977 C C . GLU B 1 53 ? 6.902 -5.906 -12.5 1 88.12 53 GLU B C 1
ATOM 979 O O . GLU B 1 53 ? 7.543 -5.25 -13.32 1 88.12 53 GLU B O 1
ATOM 984 N N . LEU B 1 54 ? 6.352 -5.375 -11.461 1 85.62 54 LEU B N 1
ATOM 985 C CA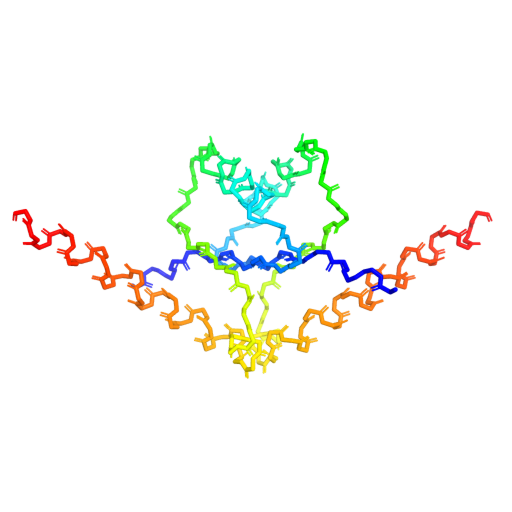 . LEU B 1 54 ? 6.469 -3.949 -11.18 1 85.62 54 LEU B CA 1
ATOM 986 C C . LEU B 1 54 ? 7.922 -3.559 -10.945 1 85.62 54 LEU B C 1
ATOM 988 O O . LEU B 1 54 ? 8.375 -2.518 -11.422 1 85.62 54 LEU B O 1
ATOM 992 N N . ASN B 1 55 ? 8.625 -4.387 -10.227 1 85.25 55 ASN B N 1
ATOM 993 C CA . ASN B 1 55 ? 10.031 -4.125 -9.961 1 85.25 55 ASN B CA 1
ATOM 994 C C . ASN B 1 55 ? 10.852 -4.113 -11.242 1 85.25 55 ASN B C 1
ATOM 996 O O . ASN B 1 55 ? 11.711 -3.25 -11.43 1 85.25 55 ASN B O 1
ATOM 1000 N N . LEU B 1 56 ? 10.523 -5.086 -12.055 1 85.19 56 LEU B N 1
ATOM 1001 C CA . LEU B 1 56 ? 11.234 -5.199 -13.32 1 85.19 56 LEU B CA 1
ATOM 1002 C C . LEU B 1 56 ? 10.977 -3.98 -14.203 1 85.19 56 LEU B C 1
ATOM 1004 O O . LEU B 1 56 ? 11.906 -3.43 -14.797 1 85.19 56 LEU B O 1
ATOM 1008 N N . GLU B 1 57 ? 9.703 -3.594 -14.336 1 83.81 57 GLU B N 1
ATOM 1009 C CA . GLU B 1 57 ? 9.336 -2.428 -15.141 1 83.81 57 GLU B CA 1
ATOM 1010 C C . GLU B 1 57 ? 10.008 -1.163 -14.602 1 83.81 57 GLU B C 1
ATOM 1012 O O . GLU B 1 57 ? 10.508 -0.346 -15.383 1 83.81 57 GLU B O 1
ATOM 1017 N N . HIS B 1 58 ? 10.016 -1.046 -13.352 1 81.88 58 HIS B N 1
ATOM 1018 C CA . HIS B 1 58 ? 10.602 0.136 -12.719 1 81.88 58 HIS B CA 1
ATOM 1019 C C . HIS B 1 58 ? 12.102 0.202 -12.953 1 81.88 58 HIS B C 1
ATOM 1021 O O . HIS B 1 58 ? 12.633 1.259 -13.305 1 81.88 58 HIS B O 1
ATOM 1027 N N . GLU B 1 59 ? 12.734 -0.885 -12.797 1 80.38 59 GLU B N 1
ATOM 1028 C CA . GLU B 1 59 ? 14.18 -0.936 -13.008 1 80.38 59 GLU B CA 1
ATOM 1029 C C . GLU B 1 59 ? 14.539 -0.618 -14.453 1 80.38 59 GLU B C 1
ATOM 1031 O O . GLU B 1 59 ? 15.531 0.074 -14.711 1 80.38 59 GLU B O 1
ATOM 1036 N N . GLU B 1 60 ? 13.711 -1.156 -15.25 1 81.75 60 GLU B N 1
ATOM 1037 C CA . GLU B 1 60 ? 13.953 -0.929 -16.672 1 81.75 60 GLU B CA 1
ATOM 1038 C C . GLU B 1 60 ? 13.773 0.543 -17.031 1 81.75 60 GLU B C 1
ATOM 1040 O O . GLU B 1 60 ? 14.547 1.09 -17.828 1 81.75 60 GLU B O 1
ATOM 1045 N N . MET B 1 61 ? 12.766 1.132 -16.5 1 81.94 61 MET B N 1
ATOM 1046 C CA . MET B 1 61 ? 12.516 2.545 -16.766 1 81.94 61 MET B CA 1
ATOM 1047 C C . MET B 1 61 ? 13.633 3.414 -16.188 1 81.94 61 MET B C 1
ATOM 1049 O O . MET B 1 61 ? 14.047 4.395 -16.812 1 81.94 61 MET B O 1
ATOM 1053 N N . LYS B 1 62 ? 14.125 3.021 -15.047 1 75.5 62 LYS B N 1
ATOM 1054 C CA . LYS B 1 62 ? 15.227 3.756 -14.422 1 75.5 62 LYS B CA 1
ATOM 1055 C C . LYS B 1 62 ? 16.5 3.643 -15.25 1 75.5 62 LYS B C 1
ATOM 1057 O O . LYS B 1 62 ? 17.234 4.621 -15.406 1 75.5 62 LYS B O 1
ATOM 1062 N N . LYS B 1 63 ? 16.672 2.479 -15.727 1 77.06 63 LYS B N 1
ATOM 1063 C CA . LYS B 1 63 ? 17.844 2.227 -16.562 1 77.06 63 LYS B CA 1
ATOM 1064 C C . LYS B 1 63 ? 17.766 3.018 -17.859 1 77.06 63 LYS B C 1
ATOM 1066 O O . LYS B 1 63 ? 18.781 3.541 -18.344 1 77.06 63 LYS B O 1
ATOM 1071 N N . TYR B 1 64 ? 16.594 2.979 -18.375 1 74.5 64 TYR B N 1
ATOM 1072 C CA . TYR B 1 64 ? 16.406 3.676 -19.641 1 74.5 64 TYR B CA 1
ATOM 1073 C C . TYR B 1 64 ? 16.656 5.172 -19.484 1 74.5 64 TYR B C 1
ATOM 1075 O O . TYR B 1 64 ? 17.25 5.805 -20.359 1 74.5 64 TYR B O 1
ATOM 1083 N N . LYS B 1 65 ? 16.297 5.68 -18.422 1 71.06 65 LYS B N 1
ATOM 1084 C CA . LYS B 1 65 ? 16.5 7.105 -18.172 1 71.06 65 LYS B CA 1
ATOM 1085 C C . LYS B 1 65 ? 17.984 7.41 -17.891 1 71.06 65 LYS B C 1
ATOM 1087 O O . LYS B 1 65 ? 18.453 8.5 -18.203 1 71.06 65 LYS B O 1
ATOM 1092 N N . GLU B 1 66 ? 18.688 6.512 -17.328 1 71.12 66 GLU B N 1
ATOM 1093 C CA . GLU B 1 66 ? 20.109 6.676 -17.047 1 71.12 66 GLU B CA 1
ATOM 1094 C C . GLU B 1 66 ? 20.938 6.547 -18.328 1 71.12 66 GLU B C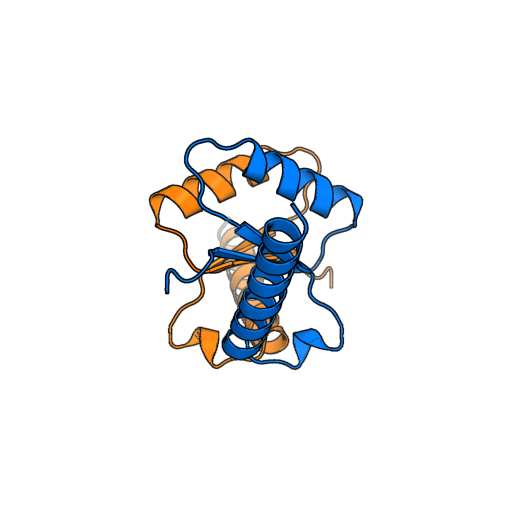 1
ATOM 1096 O O . GLU B 1 66 ? 21.984 7.191 -18.453 1 71.12 66 GLU B O 1
ATOM 1101 N N . ASN B 1 67 ? 20.422 5.711 -19.109 1 71.62 67 ASN B N 1
ATOM 1102 C CA . ASN B 1 67 ? 21.203 5.531 -20.328 1 71.62 67 ASN B CA 1
ATOM 1103 C C . ASN B 1 67 ? 20.984 6.68 -21.312 1 71.62 67 ASN B C 1
ATOM 1105 O O . ASN B 1 67 ? 21.828 6.941 -22.172 1 71.62 67 ASN B O 1
ATOM 1109 N N . LYS B 1 68 ? 19.875 7.332 -21.281 1 60.84 68 LYS B N 1
ATOM 1110 C CA . LYS B 1 68 ? 19.688 8.461 -22.188 1 60.84 68 LYS B CA 1
ATOM 1111 C C . LYS B 1 68 ? 20.406 9.703 -21.688 1 60.84 68 LYS B C 1
ATOM 1113 O O . LYS B 1 68 ? 20.391 10.75 -22.328 1 60.84 68 LYS B O 1
ATOM 1118 N N . LYS B 1 69 ? 21.125 9.797 -20.703 1 49.53 69 LYS B N 1
ATOM 1119 C CA . LYS B 1 69 ? 22.016 10.93 -20.469 1 49.53 69 LYS B CA 1
ATOM 1120 C C . LYS B 1 69 ? 23.359 10.711 -21.172 1 49.53 69 LYS B C 1
ATOM 1122 O O . LYS B 1 69 ? 23.906 9.609 -21.141 1 49.53 69 LYS B O 1
#

=== Feature glossary ===
A reading guide for the features in this record.

Start from the sequence.

  · This is the polypeptide sequence — one letter per residue, N-terminus first. Length ranges from a few dozen residues for small domains to over a thousand for large multi-domain proteins.

Fold it, and you get atomic coordinates and the backbone conformation that goes with them.

  · Structure coordinates are given as an mmCIF _atom_site loop: one row per atom with element, residue name, chain id, sequence number, and x/y/z position in Å. Only the four main-chain atoms per residue are included here; side chains are omitted to keep the record compact.

  · Backbone dihedral angles. Every residue except chain termini has a φ (preceding-C → N → Cα → C) and a ψ (N → Cα → C → next-N). They are reported in degrees following the IUPAC sign convention. Secondary structure is essentially a statement about which (φ, ψ) basin each residue occupies.

  · The SS8 string is DSSP's per-residue secondary-structure call. α-helix (H) means an i→i+4 H-bond ladder; β-strand (E) means the residue participates in a β-sheet; 3₁₀ (G) and π (I) are tighter and wider helices; T/S are turns/bends; '-' is loop.

  · SS3 is a coarse helix/strand/coil call (letters a/b/c) made by the P-SEA algorithm from inter-Cα distances and dihedrals. It is less detailed than DSSP but needs only Cα positions.

Summarize the fold with a handful of shape descriptors and a per-residue structural alphabet.

  · Radius of gyration (Rg) is the root-mean-square distance of Cα atoms from their centroid — a single number for overall size and compactness. A globular domain of N residues has Rg ≈ 2.2·N^0.38 Å; an extended or disordered chain has a much larger Rg. The Cα contact count is the number of residue pairs whose Cα atoms are within 8 Å and are more than four positions apart in sequence — a standard proxy for tertiary packing density. The bounding box is the smallest axis-aligned box enclosing all Cα atoms.

  · The Foldseek 3Di string encodes local tertiary geometry as a 20-letter alphabet — one character per residue — derived from the relative positions of nearby Cα atoms. Unlike the amino-acid sequence, 3Di is a direct function of the 3D structure, so two proteins with the same fold have similar 3Di strings even at low sequence identity.

  · Solvent-accessible surface area (SASA) is the area in Å² traced out by the centre of a 1.4 Å probe sphere (a water molecule) rolled over the protein's van der Waals surface (Shrake–Rupley / Lee–Richards construction). Buried residues have near-zero SASA; fully exposed residues can exceed 200 Å². The total SASA scales roughly with the number of surface residues.

Ask how reliable the model is.

  · pLDDT (predicted Local Distance Difference Test) is AlphaFold's per-residue confidence score, ranging from 0 to 100. Values above 90 indicate high confidence (typically well-packed cores); 70–90 is confident; 50–70 low confidence; below 50 usually means the region is disordered or the prediction is unreliable there. AlphaFold stores pLDDT in the mmCIF B-factor column.

  · B-factor (Debye–Waller factor) reflects atomic displacement in the crystal lattice. It is an experimental observable (units Å²), not a prediction; low values mean the atom is pinned down, high values mean it moves or is heterogeneous across the crystal.

  · Predicted Aligned Error (PAE) is an AlphaFold confidence matrix: entry (i, j) is the expected error in the position of residue j, in ångströms, when the prediction is superimposed on the true structure at residue i. Low PAE within a block of residues means that block is internally rigid and well-predicted; high PAE between two blocks means their relative placement is uncertain even if each block individually is confident.

Place it in context: what it resembles, what it is annotated as, and how it looks.

  · Nearest PDB neighbors are the top structural matches found by Foldseek when searching this structure against the entire Protein Data Bank. Each hit reports a TM-score (0 to 1; >0.5 almost always implies the same fold) and an E-value. These are *structural* homologs — they may share no detectable sequence similari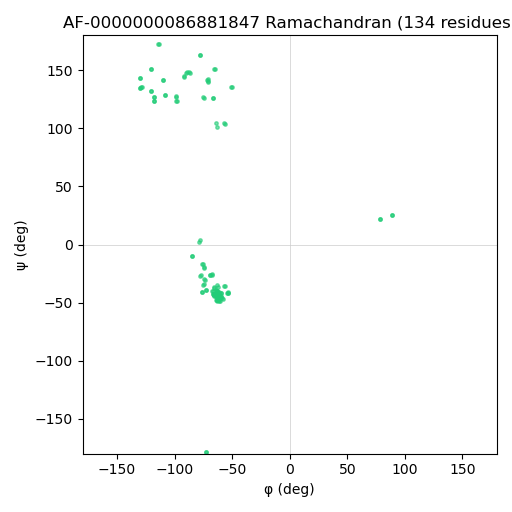ty.

  · Functional annotations link the protein to curated databases. InterPro entries identify conserved domains and families by matching the sequence against member-database signatures (Pfam, PROSITE, CDD, …). Gene Ontology (GO) terms describe molecular function, biological process, and cellular component in a controlled vocabulary. CATH places the structure in a hierarchical fold classification (Class/Architecture/Topology/Homologous-superfamily). The organism is the source species.

  · Three diagnostic plots accompany the record. The Cα contact map visualizes the tertiary structure as a 2D adjacency matrix (8 Å cutoff, sequence-local contacts suppressed). The Ramachandran plot shows the distribution of backbone (φ, ψ) torsions, with points in the α and β basins reflecting secondary structure content. The PAE plot shows AlphaFold's inter-residue confidence as a color matrix.

  · Six rendered views show the 3D structure from the faces of a cube — i.e. along ±x, ±y, ±z. Rendering representation is drawn randomly per protein from cartoon (secondary-structure ribbons), sticks (backbone bonds), or molecular surface; coloring is either N→C rainbow (blue at the N-terminus through red at the C-terminus) or one color per chain.